Protein AF-A0A957QB02-F1 (afdb_monomer_lite)

pLDDT: mean 89.65, std 9.68, range [45.22, 98.06]

Secondary structure (DSSP, 8-state):
-EEEEEPGGGHHHHHHHHHHHHHS-THHHHS-EEEE-SGGGT--TT--HHHHHHHHHHTTPEEEE-----TTGGGSHHHHHHHH--TTPPPEEE-S-TT---

Structure (mmCIF, N/CA/C/O backbone):
data_AF-A0A957QB02-F1
#
_entry.id   AF-A0A957QB02-F1
#
loop_
_atom_site.group_PDB
_atom_site.id
_atom_site.type_symbol
_atom_site.label_atom_id
_atom_site.label_alt_id
_atom_site.label_comp_id
_atom_site.label_asym_id
_atom_site.label_entity_id
_atom_site.label_seq_id
_atom_site.pdbx_PDB_ins_code
_atom_site.Cartn_x
_atom_site.Cartn_y
_atom_site.Cartn_z
_atom_site.occupancy
_atom_site.B_iso_or_equiv
_atom_site.auth_seq_id
_atom_site.auth_comp_id
_atom_site.auth_asym_id
_atom_site.auth_atom_id
_atom_site.pdbx_PDB_model_num
ATOM 1 N N . MET A 1 1 ? -13.416 -4.863 3.322 1.00 86.06 1 MET A N 1
ATOM 2 C CA . MET A 1 1 ? -12.238 -4.472 4.120 1.00 86.06 1 MET A CA 1
ATOM 3 C C . MET A 1 1 ? -11.131 -4.077 3.160 1.00 86.06 1 MET A C 1
ATOM 5 O O . MET A 1 1 ? -10.889 -4.831 2.226 1.00 86.06 1 MET A O 1
ATOM 9 N N . ARG A 1 2 ? -10.538 -2.889 3.308 1.00 94.00 2 ARG A N 1
ATOM 10 C CA . ARG A 1 2 ? -9.456 -2.397 2.440 1.00 94.00 2 ARG A CA 1
ATOM 11 C C . ARG A 1 2 ? -8.111 -2.570 3.137 1.00 94.00 2 ARG A C 1
ATOM 13 O O . ARG A 1 2 ? -7.973 -2.166 4.283 1.00 94.00 2 ARG A O 1
ATOM 20 N N . ILE A 1 3 ? -7.120 -3.109 2.441 1.00 97.62 3 ILE A N 1
ATOM 21 C CA . ILE A 1 3 ? -5.750 -3.151 2.954 1.00 97.62 3 ILE A CA 1
ATOM 22 C C . ILE A 1 3 ? -5.003 -1.917 2.457 1.00 97.62 3 ILE A C 1
ATOM 24 O O . ILE A 1 3 ? -5.042 -1.591 1.267 1.00 97.62 3 ILE A O 1
ATOM 28 N N . ILE A 1 4 ? -4.352 -1.232 3.389 1.00 97.69 4 ILE A N 1
ATOM 29 C CA . ILE A 1 4 ? -3.401 -0.161 3.128 1.00 97.69 4 ILE A CA 1
ATOM 30 C C . ILE A 1 4 ? -2.012 -0.744 3.367 1.00 97.69 4 ILE A C 1
ATOM 32 O O . ILE A 1 4 ? -1.708 -1.150 4.487 1.00 97.69 4 ILE A O 1
ATOM 36 N N . LEU A 1 5 ? -1.183 -0.816 2.329 1.00 98.06 5 LEU A N 1
ATOM 37 C CA . LEU A 1 5 ? 0.208 -1.234 2.478 1.00 98.06 5 LEU A CA 1
ATOM 38 C C . LEU A 1 5 ? 1.057 0.008 2.740 1.00 98.06 5 LEU A C 1
ATOM 40 O O . LEU A 1 5 ? 1.125 0.894 1.887 1.00 98.06 5 LEU A O 1
ATOM 44 N N . SER A 1 6 ? 1.699 0.075 3.905 1.00 96.88 6 SER A N 1
ATOM 45 C CA . SER A 1 6 ? 2.732 1.076 4.148 1.00 96.88 6 SER A CA 1
ATOM 46 C C . SER A 1 6 ? 3.993 0.693 3.398 1.00 96.88 6 SER A C 1
ATOM 48 O O . SER A 1 6 ? 4.517 -0.407 3.556 1.00 96.88 6 SER A O 1
ATOM 50 N N . ASP A 1 7 ? 4.516 1.645 2.646 1.00 94.44 7 ASP A N 1
ATOM 51 C CA . ASP A 1 7 ? 5.894 1.634 2.195 1.00 94.44 7 ASP A CA 1
ATOM 52 C C . ASP A 1 7 ? 6.836 1.735 3.409 1.00 94.44 7 ASP A C 1
ATOM 54 O O . ASP A 1 7 ? 6.546 2.450 4.380 1.00 94.44 7 ASP A O 1
ATOM 58 N N . HIS A 1 8 ? 7.982 1.059 3.333 1.00 90.44 8 HIS A N 1
ATOM 59 C CA . HIS A 1 8 ? 9.017 1.053 4.365 1.00 90.44 8 HIS A CA 1
ATOM 60 C C . HIS A 1 8 ? 9.452 2.476 4.762 1.00 90.44 8 HIS A C 1
ATOM 62 O O . HIS A 1 8 ? 9.715 2.777 5.925 1.00 90.44 8 HIS A O 1
ATOM 68 N N . ASN A 1 9 ? 9.480 3.411 3.806 1.00 88.69 9 ASN A N 1
ATOM 69 C CA . ASN A 1 9 ? 9.972 4.769 4.054 1.00 88.69 9 ASN A CA 1
ATOM 70 C C . ASN A 1 9 ? 9.001 5.688 4.828 1.00 88.69 9 ASN A C 1
ATOM 72 O O . ASN A 1 9 ? 9.325 6.869 5.037 1.00 88.69 9 ASN A O 1
ATOM 76 N N . CYS A 1 10 ? 7.814 5.196 5.192 1.00 91.38 10 CYS A N 1
ATOM 77 C CA . CYS A 1 10 ? 6.826 5.939 5.970 1.00 91.38 10 CYS A CA 1
ATOM 78 C C . CYS A 1 10 ? 6.088 5.098 7.021 1.00 91.38 10 CYS A C 1
ATOM 80 O O . CYS A 1 10 ? 5.011 5.506 7.449 1.00 91.38 10 CYS A O 1
ATOM 82 N N . GLU A 1 11 ? 6.633 3.955 7.449 1.00 91.88 11 GLU A N 1
ATOM 83 C CA . GLU A 1 11 ? 5.950 3.053 8.393 1.00 91.88 11 GLU A CA 1
ATOM 84 C C . GLU A 1 11 ? 5.543 3.742 9.692 1.00 91.88 11 GLU A C 1
ATOM 86 O O . GLU A 1 11 ? 4.373 3.695 10.064 1.00 91.88 11 GLU A O 1
ATOM 91 N N . GLY A 1 12 ? 6.466 4.464 10.335 1.00 91.50 12 GLY A N 1
ATOM 92 C CA . GLY A 1 12 ? 6.150 5.217 11.550 1.00 91.50 12 GLY A CA 1
ATOM 93 C C . GLY A 1 12 ? 5.032 6.237 11.320 1.00 91.50 12 GLY A C 1
ATOM 94 O O . GLY A 1 12 ? 4.189 6.450 12.192 1.00 91.50 12 GLY A O 1
ATOM 95 N N . GLN A 1 13 ? 4.973 6.825 10.118 1.00 92.06 13 GLN A N 1
ATOM 96 C CA . GLN A 1 13 ? 3.913 7.757 9.773 1.00 92.06 13 GLN A CA 1
ATOM 97 C C . GLN A 1 13 ? 2.560 7.085 9.551 1.00 92.06 13 GLN A C 1
ATOM 99 O O . GLN A 1 13 ? 1.530 7.559 10.031 1.00 92.06 13 GLN A O 1
ATOM 104 N N . ALA A 1 14 ? 2.568 5.969 8.833 1.00 93.75 14 ALA A N 1
ATOM 105 C CA . ALA A 1 14 ? 1.384 5.170 8.596 1.00 93.75 14 ALA A CA 1
ATOM 106 C C . ALA A 1 14 ? 0.812 4.624 9.911 1.00 93.75 14 ALA A C 1
ATOM 108 O O . ALA A 1 14 ? -0.396 4.694 10.129 1.00 93.75 14 ALA A O 1
ATOM 109 N N . GLU A 1 15 ? 1.671 4.154 10.818 1.00 93.44 15 GLU A N 1
ATOM 110 C CA . GLU A 1 15 ? 1.272 3.671 12.139 1.00 93.44 15 GLU A CA 1
ATOM 111 C C . GLU A 1 15 ? 0.551 4.735 12.953 1.00 93.44 15 GLU A C 1
ATOM 113 O O . GLU A 1 15 ? -0.540 4.487 13.462 1.00 93.44 15 GLU A O 1
ATOM 118 N N . ALA A 1 16 ? 1.133 5.925 13.077 1.00 91.56 16 ALA A N 1
ATOM 119 C CA . ALA A 1 16 ? 0.522 6.977 13.871 1.00 91.56 16 ALA A CA 1
ATOM 120 C C . ALA A 1 16 ? -0.767 7.519 13.234 1.00 91.56 16 ALA A C 1
ATOM 122 O O . ALA A 1 16 ? -1.723 7.783 13.963 1.00 91.56 16 ALA A O 1
ATOM 123 N N . LEU A 1 17 ? -0.858 7.577 11.898 1.00 90.81 17 LEU A N 1
ATOM 124 C CA . LEU A 1 17 ? -2.126 7.844 11.212 1.00 90.81 17 LEU A CA 1
ATOM 125 C C . LEU A 1 17 ? -3.181 6.787 11.568 1.00 90.81 17 LEU A C 1
ATOM 127 O O . LEU A 1 17 ? -4.306 7.125 11.922 1.00 90.81 17 LEU A O 1
ATOM 131 N N . PHE A 1 18 ? -2.830 5.503 11.520 1.00 92.62 18 PHE A N 1
ATOM 132 C CA . PHE A 1 18 ? -3.769 4.435 11.857 1.00 92.62 1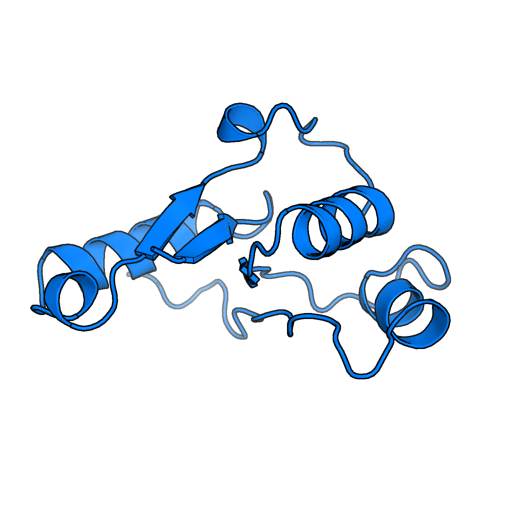8 PHE A CA 1
ATOM 133 C C . PHE A 1 18 ? -4.126 4.391 13.342 1.00 92.62 18 PHE A C 1
ATOM 135 O O . PHE A 1 18 ? -5.256 4.057 13.685 1.00 92.62 18 PHE A O 1
ATOM 142 N N . ASN A 1 19 ? -3.209 4.762 14.232 1.00 91.38 19 ASN A N 1
ATOM 143 C CA . ASN A 1 19 ? -3.509 4.921 15.650 1.00 91.38 19 ASN A CA 1
ATOM 144 C C . ASN A 1 19 ? -4.496 6.071 15.869 1.00 91.38 19 ASN A C 1
ATOM 146 O O . ASN A 1 19 ? -5.462 5.898 16.606 1.00 91.38 19 ASN A O 1
ATOM 150 N N . LEU A 1 20 ? -4.328 7.201 15.178 1.00 90.31 20 LEU A N 1
ATOM 151 C CA . LEU A 1 20 ? -5.303 8.292 15.203 1.00 90.31 20 LEU A CA 1
ATOM 152 C C . LEU A 1 20 ? -6.692 7.805 14.764 1.00 90.31 20 LEU A C 1
ATOM 154 O O . LEU A 1 20 ? -7.670 8.032 15.473 1.00 90.31 20 LEU A O 1
ATOM 158 N N . LEU A 1 21 ? -6.761 7.075 13.646 1.00 90.38 21 LEU A N 1
ATOM 159 C CA . LEU A 1 21 ? -8.014 6.525 13.120 1.00 90.38 21 LEU A CA 1
ATOM 160 C C . LEU A 1 21 ? -8.671 5.506 14.061 1.00 90.38 21 LEU A C 1
ATOM 162 O O . LEU A 1 21 ? -9.893 5.415 14.075 1.00 90.38 21 LEU A O 1
ATOM 166 N N . ARG A 1 22 ? -7.885 4.747 14.836 1.00 88.75 22 ARG A N 1
ATOM 167 C CA . ARG A 1 22 ? -8.389 3.783 15.831 1.00 88.75 22 ARG A CA 1
ATOM 168 C C . ARG A 1 22 ? -8.896 4.447 17.105 1.00 88.75 22 ARG A C 1
ATOM 170 O O . ARG A 1 22 ? -9.886 3.996 17.662 1.00 88.75 22 ARG A O 1
ATOM 177 N N . TYR A 1 23 ? -8.170 5.443 17.611 1.00 85.62 23 TYR A N 1
ATOM 178 C CA . TYR A 1 23 ? -8.369 5.940 18.976 1.00 85.62 23 TYR A CA 1
ATOM 179 C C . TYR A 1 23 ? -9.150 7.249 19.057 1.00 85.62 23 TYR A C 1
ATOM 181 O O . TYR A 1 23 ? -9.692 7.553 20.116 1.00 85.62 23 TYR A O 1
ATOM 189 N N . GLN A 1 24 ? -9.188 8.043 17.986 1.00 76.56 24 GLN A N 1
ATOM 190 C CA . GLN A 1 24 ? -9.828 9.364 18.003 1.00 76.56 24 GLN A CA 1
ATOM 191 C C . GLN A 1 24 ? -11.092 9.442 17.143 1.00 76.56 24 GLN A C 1
ATOM 193 O O . GLN A 1 24 ? -11.665 10.521 16.994 1.00 76.56 24 GLN A O 1
ATOM 198 N N . SER A 1 25 ? -11.534 8.326 16.563 1.00 68.69 25 SER A N 1
ATOM 199 C CA . SER A 1 25 ? -12.648 8.318 15.616 1.00 68.69 25 SER A CA 1
ATOM 200 C C . SER A 1 25 ? -13.214 6.928 15.361 1.00 68.69 25 SER A C 1
ATOM 202 O O . SER A 1 25 ? -12.456 5.967 15.302 1.00 68.69 25 SER A O 1
ATOM 204 N N . ASP A 1 26 ? -14.494 6.854 15.005 1.00 84.56 26 ASP A N 1
ATOM 205 C CA . ASP A 1 26 ? -15.146 5.620 14.536 1.00 84.56 26 ASP A CA 1
ATOM 206 C C . ASP A 1 26 ? -14.895 5.358 13.032 1.00 84.56 26 ASP A C 1
ATOM 208 O O . ASP A 1 26 ? -15.633 4.637 12.359 1.00 84.56 26 ASP A O 1
ATOM 212 N N . TRP A 1 27 ? -13.844 5.960 12.456 1.00 86.44 27 TRP A N 1
ATOM 213 C CA . TRP A 1 27 ? -13.547 5.880 11.020 1.00 86.44 27 TRP A CA 1
ATOM 214 C C . TRP A 1 27 ? -13.370 4.441 10.536 1.00 86.44 27 TRP A C 1
ATOM 216 O O . TRP A 1 27 ? -13.794 4.123 9.427 1.00 86.44 27 TRP A O 1
ATOM 226 N N . LEU A 1 28 ? -12.774 3.571 11.354 1.00 87.56 28 LEU A N 1
ATOM 227 C CA . LEU A 1 28 ? -12.573 2.165 10.995 1.00 87.56 28 LEU A CA 1
ATOM 228 C C . LEU A 1 28 ? -13.858 1.330 11.069 1.00 87.56 28 LEU A C 1
ATOM 230 O O . LEU A 1 28 ? -13.926 0.288 10.419 1.00 87.56 28 LEU A O 1
ATOM 234 N N . GLU A 1 29 ? -14.879 1.785 11.801 1.00 86.62 29 GLU A N 1
ATOM 235 C CA . GLU A 1 29 ? -16.210 1.168 11.775 1.00 86.62 29 GLU A CA 1
ATOM 236 C C . GLU A 1 29 ? -16.963 1.557 10.498 1.00 86.62 29 GLU A C 1
ATOM 238 O O . GLU A 1 29 ? -17.604 0.717 9.864 1.00 86.62 29 GLU A O 1
ATOM 243 N N . LEU A 1 30 ? -16.835 2.821 10.079 1.00 88.75 30 LEU A N 1
ATOM 244 C CA . LEU A 1 30 ? -17.465 3.345 8.863 1.00 88.75 30 LEU A CA 1
ATOM 245 C C . LEU A 1 30 ? -16.789 2.839 7.584 1.00 88.75 30 LEU A C 1
ATOM 247 O O . LEU A 1 30 ? -17.456 2.525 6.597 1.00 88.75 30 LEU A O 1
ATOM 251 N N . VAL A 1 31 ? -15.458 2.773 7.587 1.00 90.06 31 VAL A N 1
ATOM 252 C CA . VAL A 1 31 ? -14.650 2.320 6.455 1.00 90.06 31 VAL A CA 1
ATOM 253 C C . VAL A 1 31 ? -13.636 1.292 6.960 1.00 90.06 31 VAL A C 1
ATOM 255 O O . VAL A 1 31 ? -12.512 1.654 7.312 1.00 90.06 31 VAL A O 1
ATOM 258 N N . PRO A 1 32 ? -14.002 -0.006 6.967 1.00 91.38 32 PRO A N 1
ATOM 259 C CA . PRO A 1 32 ? -13.128 -1.060 7.464 1.00 91.38 32 PRO A CA 1
ATOM 260 C C . PRO A 1 32 ? -11.834 -1.140 6.659 1.00 91.38 32 PRO A C 1
ATOM 262 O O . PRO A 1 32 ? -11.835 -1.567 5.493 1.00 91.38 32 PRO A O 1
ATOM 265 N N . MET A 1 33 ? -10.729 -0.754 7.293 1.00 93.81 33 MET A N 1
ATOM 266 C CA . MET A 1 33 ? -9.395 -0.786 6.708 1.00 93.81 33 MET A CA 1
ATOM 267 C C . MET A 1 33 ? -8.342 -1.311 7.681 1.00 93.81 33 MET A C 1
ATOM 269 O O . MET A 1 33 ? -8.426 -1.115 8.891 1.00 93.81 33 MET A O 1
ATOM 273 N N . GLU A 1 34 ? -7.336 -1.970 7.122 1.00 95.38 34 GLU A N 1
ATOM 274 C CA . GLU A 1 34 ? -6.232 -2.592 7.844 1.00 95.38 34 GLU A CA 1
ATOM 275 C C . GLU A 1 34 ? -4.909 -2.053 7.301 1.00 95.38 34 GLU A C 1
ATOM 277 O O . GLU A 1 34 ? -4.732 -1.953 6.086 1.00 95.38 34 GLU A O 1
ATOM 282 N N . LEU A 1 35 ? -3.988 -1.707 8.199 1.00 97.00 35 LEU A N 1
ATOM 283 C CA . LEU A 1 35 ? -2.627 -1.333 7.834 1.00 97.00 35 LEU A CA 1
ATOM 284 C C . LEU A 1 35 ? -1.742 -2.576 7.828 1.00 97.00 35 LEU A C 1
ATOM 286 O O . LEU A 1 35 ? -1.655 -3.251 8.851 1.00 97.00 35 LEU A O 1
ATOM 290 N N . LYS A 1 36 ? -1.051 -2.812 6.714 1.00 97.69 36 LYS A N 1
ATOM 291 C CA . LYS A 1 36 ? -0.012 -3.835 6.573 1.00 97.69 36 LYS A CA 1
ATOM 292 C C . LYS A 1 36 ? 1.339 -3.213 6.253 1.00 97.69 36 LYS A C 1
ATOM 294 O O . LYS A 1 36 ? 1.414 -2.130 5.671 1.00 97.69 36 LYS A O 1
ATOM 299 N N . ARG A 1 37 ? 2.398 -3.929 6.605 1.00 96.75 37 ARG A N 1
ATOM 300 C CA . ARG A 1 37 ? 3.798 -3.658 6.264 1.00 96.75 37 ARG A CA 1
ATOM 301 C C . ARG A 1 37 ? 4.310 -4.716 5.299 1.00 96.75 37 ARG A C 1
ATOM 303 O O . ARG A 1 37 ? 3.612 -5.679 4.985 1.00 96.75 37 ARG A O 1
ATOM 310 N N . PHE A 1 38 ? 5.542 -4.547 4.837 1.00 96.69 38 PHE A N 1
ATOM 311 C CA . PHE A 1 38 ? 6.160 -5.473 3.889 1.00 96.69 38 PHE A CA 1
ATOM 312 C C . PHE A 1 38 ? 6.270 -6.894 4.456 1.00 96.69 38 PHE A C 1
ATOM 314 O O . PHE A 1 38 ? 5.889 -7.843 3.770 1.00 96.69 38 PHE A O 1
ATOM 321 N N . ASP A 1 39 ? 6.658 -7.034 5.725 1.00 96.19 39 ASP A N 1
ATOM 322 C CA . ASP A 1 39 ? 6.748 -8.338 6.394 1.00 96.19 39 ASP A CA 1
ATOM 323 C C . ASP A 1 39 ? 5.387 -9.058 6.470 1.00 96.19 39 ASP A C 1
ATOM 325 O O . ASP A 1 39 ? 5.326 -10.275 6.300 1.00 96.19 39 ASP A O 1
ATOM 329 N N . ASP A 1 40 ? 4.280 -8.319 6.620 1.00 97.06 40 ASP A N 1
ATOM 330 C CA . ASP A 1 40 ? 2.920 -8.885 6.672 1.00 97.06 40 ASP A CA 1
ATOM 331 C C . ASP A 1 40 ? 2.458 -9.477 5.328 1.00 97.06 40 ASP A C 1
ATOM 333 O O . ASP A 1 40 ? 1.453 -10.195 5.265 1.00 97.06 40 ASP A O 1
ATOM 337 N N . VAL A 1 41 ? 3.149 -9.135 4.236 1.00 96.25 41 VAL A N 1
ATOM 338 C CA . VAL A 1 41 ? 2.826 -9.560 2.865 1.00 96.25 41 VAL A CA 1
ATOM 339 C C . VAL A 1 41 ? 3.985 -10.293 2.180 1.00 96.25 41 VAL A C 1
ATOM 341 O O . VAL A 1 41 ? 3.896 -10.594 0.992 1.00 96.25 41 VAL A O 1
ATOM 344 N N . GLY A 1 42 ? 5.059 -10.606 2.915 1.00 95.50 42 GLY A N 1
ATOM 345 C CA . GLY A 1 42 ? 6.220 -11.337 2.401 1.00 95.50 42 GLY A CA 1
ATOM 346 C C . GLY A 1 42 ? 7.113 -10.538 1.443 1.00 95.50 42 GLY A C 1
ATOM 347 O O . GLY A 1 42 ? 7.838 -11.137 0.648 1.00 95.50 42 GLY A O 1
ATOM 348 N N . LEU A 1 43 ? 7.064 -9.204 1.490 1.00 95.75 43 LEU A N 1
ATOM 349 C CA . LEU A 1 43 ? 7.960 -8.335 0.725 1.00 95.75 43 LEU A CA 1
ATOM 350 C C . LEU A 1 43 ? 9.273 -8.103 1.476 1.00 95.75 43 LEU A C 1
ATOM 352 O O . LEU A 1 43 ? 9.293 -7.916 2.687 1.00 95.75 43 LEU A O 1
ATOM 356 N N . ALA A 1 44 ? 10.380 -8.053 0.737 1.00 94.62 44 ALA A N 1
ATOM 357 C CA . ALA A 1 44 ? 11.657 -7.617 1.290 1.00 94.62 44 ALA A CA 1
ATOM 358 C C . ALA A 1 44 ? 11.679 -6.089 1.458 1.00 94.62 44 ALA A C 1
ATOM 360 O O . ALA A 1 44 ? 11.236 -5.364 0.570 1.00 94.62 44 ALA A O 1
ATOM 361 N N . TYR A 1 45 ? 12.304 -5.584 2.524 1.00 90.06 45 TYR A N 1
ATOM 362 C CA . TYR A 1 45 ? 12.536 -4.142 2.728 1.00 90.06 45 TYR A CA 1
ATOM 363 C C . TYR A 1 45 ? 13.332 -3.463 1.603 1.00 90.06 45 TYR A C 1
ATOM 365 O O . TYR A 1 45 ? 13.278 -2.248 1.438 1.00 90.06 45 TYR A O 1
ATOM 373 N N . THR A 1 46 ? 14.079 -4.250 0.828 1.00 91.38 46 THR A N 1
ATOM 374 C CA . THR A 1 46 ? 14.850 -3.806 -0.340 1.00 91.38 46 THR A CA 1
ATOM 375 C C . THR A 1 46 ? 14.100 -3.995 -1.660 1.00 91.38 46 THR A C 1
ATOM 377 O O . THR A 1 46 ? 14.727 -3.927 -2.715 1.00 91.38 46 THR A O 1
ATOM 380 N N . ALA A 1 47 ? 12.805 -4.327 -1.632 1.00 91.75 47 ALA A N 1
ATOM 381 C CA . ALA A 1 47 ? 12.010 -4.481 -2.843 1.00 91.75 47 ALA A CA 1
ATOM 382 C C . ALA A 1 47 ? 11.953 -3.157 -3.618 1.00 91.75 47 ALA A C 1
ATOM 384 O O . ALA A 1 47 ? 11.735 -2.096 -3.037 1.00 91.75 47 ALA A O 1
ATOM 385 N N . ASP A 1 48 ? 12.143 -3.232 -4.935 1.00 91.12 48 ASP A N 1
ATOM 386 C CA . ASP A 1 48 ? 12.052 -2.062 -5.807 1.00 91.12 48 ASP A CA 1
ATOM 387 C C . ASP A 1 48 ? 10.607 -1.536 -5.881 1.00 91.12 48 ASP A C 1
ATOM 389 O O . ASP A 1 48 ? 9.649 -2.317 -5.856 1.00 91.12 48 ASP A O 1
ATOM 393 N N . ASP A 1 49 ? 10.455 -0.223 -6.096 1.00 91.12 49 ASP A N 1
ATOM 394 C CA . ASP A 1 49 ? 9.164 0.477 -6.232 1.00 91.12 49 ASP A CA 1
ATOM 395 C C . ASP A 1 49 ? 8.192 -0.242 -7.185 1.00 91.12 49 ASP A C 1
ATOM 397 O O . ASP A 1 49 ? 6.993 -0.333 -6.919 1.00 91.12 49 ASP A O 1
ATOM 401 N N . ARG A 1 50 ? 8.711 -0.799 -8.289 1.00 93.31 50 ARG A N 1
ATOM 402 C CA . ARG A 1 50 ? 7.921 -1.566 -9.262 1.00 93.31 50 ARG A CA 1
ATOM 403 C C . ARG A 1 50 ? 7.275 -2.800 -8.633 1.00 93.31 50 ARG A C 1
ATOM 405 O O . ARG A 1 50 ? 6.089 -3.027 -8.841 1.00 93.31 50 ARG A O 1
ATOM 412 N N . VAL A 1 51 ? 8.051 -3.593 -7.895 1.00 95.31 51 VAL A N 1
ATOM 413 C CA . VAL A 1 51 ? 7.583 -4.845 -7.279 1.00 95.31 51 VAL A CA 1
ATOM 414 C C . VAL A 1 51 ? 6.519 -4.533 -6.233 1.00 95.31 51 VAL A C 1
ATOM 416 O O . VAL A 1 51 ? 5.459 -5.155 -6.226 1.00 95.31 51 VAL A O 1
ATOM 419 N N . VAL A 1 52 ? 6.771 -3.518 -5.403 1.00 95.50 52 VAL A N 1
ATOM 420 C CA . VAL A 1 52 ? 5.823 -3.049 -4.385 1.00 95.50 52 VAL A CA 1
ATOM 421 C C . VAL A 1 52 ? 4.520 -2.575 -5.033 1.00 95.50 52 VAL A C 1
ATOM 423 O O . VAL A 1 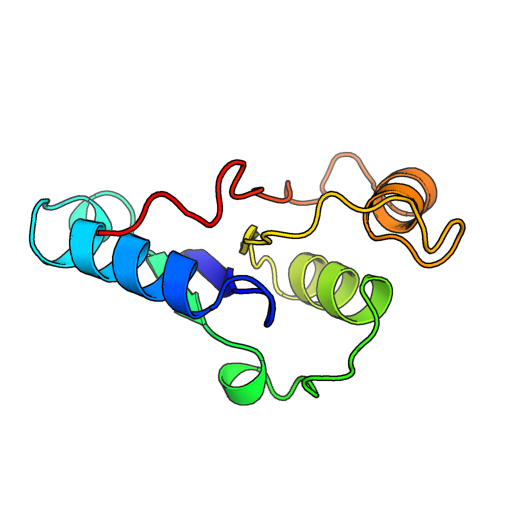52 ? 3.434 -2.980 -4.615 1.00 95.50 52 VAL A O 1
ATOM 426 N N . TRP A 1 53 ? 4.611 -1.741 -6.073 1.00 96.06 53 TRP A N 1
ATOM 427 C CA . TRP A 1 53 ? 3.438 -1.201 -6.755 1.00 96.06 53 TRP A CA 1
ATOM 428 C C . TRP A 1 53 ? 2.628 -2.287 -7.464 1.00 96.06 53 TRP A C 1
ATOM 430 O O . TRP A 1 53 ? 1.416 -2.340 -7.270 1.00 96.06 53 TRP A O 1
ATOM 440 N N . GLN A 1 54 ? 3.271 -3.180 -8.222 1.00 96.19 54 GLN A N 1
ATOM 441 C CA . GLN A 1 54 ? 2.584 -4.277 -8.914 1.00 96.19 54 GLN A CA 1
ATOM 442 C C . GLN A 1 54 ? 1.865 -5.202 -7.929 1.00 96.19 54 GLN A C 1
ATOM 444 O O . GLN A 1 54 ? 0.688 -5.491 -8.136 1.00 96.19 54 GLN A O 1
ATOM 449 N N . LEU A 1 55 ? 2.511 -5.568 -6.816 1.00 97.31 55 LEU A N 1
ATOM 450 C CA . LEU A 1 55 ? 1.865 -6.354 -5.764 1.00 97.31 55 LEU A CA 1
ATOM 451 C C . LEU A 1 55 ? 0.615 -5.648 -5.226 1.00 97.31 55 LEU A C 1
ATOM 453 O O . LEU A 1 55 ? -0.420 -6.286 -5.044 1.00 97.31 55 LEU A O 1
ATOM 457 N N . CYS A 1 56 ? 0.676 -4.331 -5.002 1.00 97.50 56 CYS A N 1
ATOM 458 C CA . CYS A 1 56 ? -0.491 -3.575 -4.549 1.00 97.50 56 CYS A CA 1
ATOM 459 C C . CYS A 1 56 ? -1.642 -3.626 -5.558 1.00 97.50 56 CYS A C 1
ATOM 461 O O . CYS A 1 56 ? -2.790 -3.806 -5.159 1.00 97.50 56 CYS A O 1
ATOM 463 N N . GLN A 1 57 ? -1.350 -3.510 -6.854 1.00 97.38 57 GLN A N 1
ATOM 464 C CA . GLN A 1 57 ? -2.376 -3.605 -7.893 1.00 97.38 57 GLN A CA 1
ATOM 465 C C . GLN A 1 57 ? -2.990 -5.012 -7.951 1.00 97.38 57 GLN A C 1
ATOM 467 O O . GLN A 1 57 ? -4.210 -5.150 -7.914 1.00 97.38 57 GLN A O 1
ATOM 472 N N . GLU A 1 58 ? -2.158 -6.057 -7.962 1.00 96.69 58 GLU A N 1
ATOM 473 C CA . GLU A 1 58 ? -2.592 -7.460 -8.029 1.00 96.69 58 GLU A CA 1
ATOM 474 C C . GLU A 1 58 ? -3.447 -7.870 -6.825 1.00 96.69 58 GLU A C 1
ATOM 476 O O . GLU A 1 58 ? -4.438 -8.582 -6.973 1.00 96.69 58 GLU A O 1
ATOM 481 N N . GLN A 1 59 ? -3.087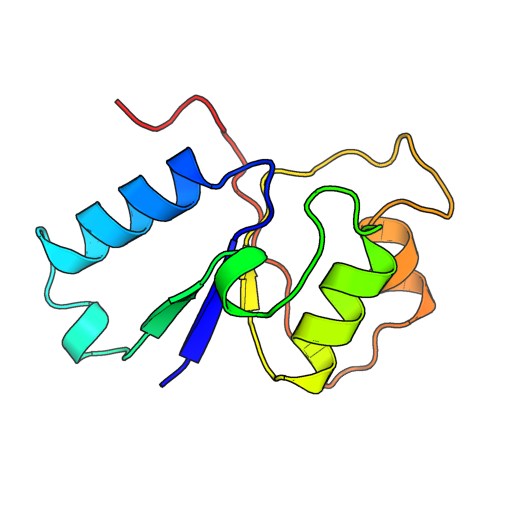 -7.398 -5.630 1.00 97.19 59 GLN A N 1
ATOM 482 C CA . GLN A 1 59 ? -3.783 -7.728 -4.385 1.00 97.19 59 GLN A CA 1
ATOM 483 C C . GLN A 1 59 ? -4.885 -6.721 -4.018 1.00 97.19 59 GLN A C 1
ATOM 485 O O . GLN A 1 59 ? -5.535 -6.857 -2.982 1.00 97.19 59 GLN A O 1
ATOM 490 N N . SER A 1 60 ? -5.122 -5.705 -4.856 1.00 96.31 60 SER A N 1
ATOM 491 C CA . SER A 1 60 ? -6.058 -4.606 -4.577 1.00 96.31 60 SER A CA 1
ATOM 492 C C . SER A 1 60 ? -5.764 -3.854 -3.264 1.00 96.31 60 SER A C 1
ATOM 494 O O . SER A 1 60 ? -6.676 -3.415 -2.550 1.00 96.31 60 SER A O 1
ATOM 496 N N . TYR A 1 61 ? -4.483 -3.696 -2.933 1.00 97.81 61 TYR A N 1
ATOM 497 C CA . TYR A 1 61 ? -4.018 -2.911 -1.793 1.00 97.81 61 TYR A CA 1
ATOM 498 C C . TYR A 1 61 ? -3.813 -1.456 -2.201 1.00 97.81 61 TYR A C 1
ATOM 500 O O . TYR A 1 61 ? -3.347 -1.151 -3.298 1.00 97.81 61 TYR A O 1
ATOM 508 N N . LEU A 1 62 ? -4.136 -0.537 -1.295 1.00 97.31 62 LEU A N 1
ATOM 509 C CA . LEU A 1 62 ? -3.815 0.869 -1.490 1.00 97.31 62 LEU A CA 1
ATOM 510 C C . LEU A 1 62 ? -2.409 1.13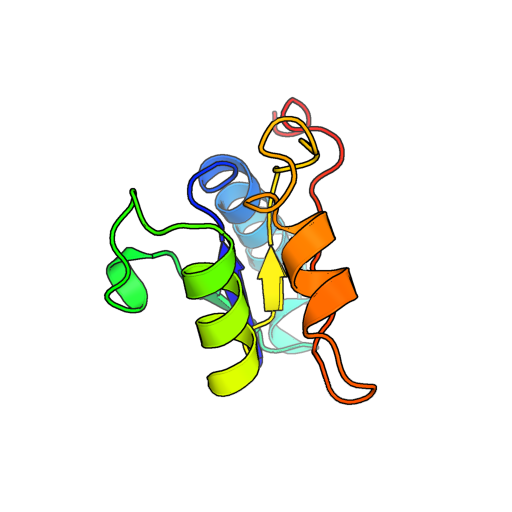5 -0.949 1.00 97.31 62 LEU A C 1
ATOM 512 O O . LEU A 1 62 ? -2.167 0.961 0.244 1.00 97.31 6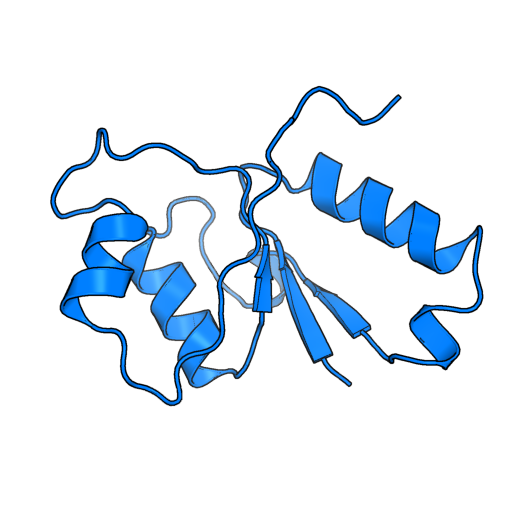2 LEU A O 1
ATOM 516 N N . LEU A 1 63 ? -1.492 1.556 -1.815 1.00 97.44 63 LEU A N 1
ATOM 517 C CA . LEU A 1 63 ? -0.132 1.891 -1.403 1.00 97.44 63 LEU A CA 1
ATOM 518 C C . LEU A 1 63 ? -0.115 3.258 -0.712 1.00 97.44 63 LEU A C 1
ATOM 520 O O . LEU A 1 63 ? -0.525 4.260 -1.302 1.00 97.44 63 LEU A O 1
ATOM 524 N N . LEU A 1 64 ? 0.396 3.298 0.516 1.00 96.44 64 LEU A N 1
ATOM 525 C CA . LEU A 1 64 ? 0.707 4.515 1.254 1.00 96.44 64 LEU A CA 1
ATOM 526 C C . LEU A 1 64 ? 2.223 4.687 1.291 1.00 96.44 64 LEU A C 1
ATOM 528 O O . LEU A 1 64 ? 2.925 3.860 1.862 1.00 96.44 64 LEU A O 1
ATOM 532 N N . THR A 1 65 ? 2.729 5.759 0.690 1.00 94.19 65 THR A N 1
ATOM 533 C CA . THR A 1 65 ? 4.168 6.024 0.599 1.00 94.19 65 THR A CA 1
ATOM 534 C C . THR A 1 65 ? 4.523 7.416 1.097 1.00 94.19 65 THR A C 1
ATOM 536 O O . THR A 1 65 ? 3.741 8.361 1.026 1.00 94.19 65 THR A O 1
ATOM 539 N N . GLY A 1 66 ? 5.745 7.580 1.585 1.00 89.25 66 GLY A N 1
ATOM 540 C CA . GLY A 1 66 ? 6.360 8.883 1.781 1.00 89.25 66 GLY A CA 1
ATOM 541 C C . GLY A 1 66 ? 7.302 9.278 0.637 1.00 89.25 66 GLY A C 1
ATOM 542 O O . GLY A 1 66 ? 7.913 10.351 0.707 1.00 89.25 66 GLY A O 1
ATOM 543 N N . ASN A 1 67 ? 7.476 8.420 -0.374 1.00 80.81 67 ASN A N 1
ATOM 544 C CA . ASN A 1 67 ? 8.370 8.655 -1.498 1.00 80.81 67 ASN A CA 1
ATOM 545 C C . ASN A 1 67 ? 7.777 9.707 -2.444 1.00 80.81 67 ASN A C 1
ATOM 547 O O . ASN A 1 67 ? 6.644 9.603 -2.904 1.00 80.81 67 ASN A O 1
ATOM 551 N N . ARG A 1 68 ? 8.568 10.744 -2.720 1.00 70.50 68 ARG A N 1
ATOM 552 C CA . ARG A 1 68 ? 8.291 11.787 -3.725 1.00 70.50 68 ARG A CA 1
ATOM 553 C C . ARG A 1 68 ? 9.441 11.940 -4.712 1.00 70.50 68 ARG A C 1
ATOM 555 O O . ARG A 1 68 ? 9.491 12.896 -5.478 1.00 70.50 68 ARG A O 1
ATOM 562 N N . SER A 1 69 ? 10.423 11.054 -4.615 1.00 71.94 69 SER A N 1
ATOM 563 C CA . SER A 1 69 ? 11.636 11.125 -5.400 1.00 71.94 69 SER A CA 1
ATOM 564 C C . SER A 1 69 ? 11.372 10.620 -6.811 1.00 71.94 69 SER A C 1
ATOM 566 O O . SER A 1 69 ? 10.881 9.515 -7.009 1.00 71.94 69 SER A O 1
ATOM 568 N N . THR A 1 70 ? 11.789 11.412 -7.790 1.00 71.19 70 THR A N 1
ATOM 569 C CA . THR A 1 70 ? 11.952 10.986 -9.186 1.00 71.19 70 THR A CA 1
ATOM 570 C C . THR A 1 70 ? 13.410 10.685 -9.520 1.00 71.19 70 THR A C 1
ATOM 572 O O . THR A 1 70 ? 13.744 10.405 -10.670 1.00 71.19 70 THR A O 1
ATOM 575 N N . LYS A 1 71 ? 14.304 10.757 -8.521 1.00 71.44 71 LYS A N 1
ATOM 576 C CA . LYS A 1 71 ? 15.762 10.697 -8.713 1.00 71.44 71 LYS A CA 1
ATOM 577 C C . LYS A 1 71 ? 16.231 9.372 -9.309 1.00 71.44 71 LYS A C 1
ATOM 579 O O . LYS A 1 71 ? 17.255 9.350 -9.981 1.00 71.44 71 LYS A O 1
ATOM 584 N N . ASP A 1 72 ? 15.456 8.309 -9.123 1.00 75.38 72 ASP A N 1
ATOM 585 C CA . ASP A 1 72 ? 15.758 6.971 -9.633 1.00 75.38 72 ASP A CA 1
ATOM 586 C C . ASP A 1 72 ? 15.299 6.766 -11.090 1.00 75.38 72 ASP A C 1
ATOM 588 O O . ASP A 1 72 ? 15.425 5.674 -11.650 1.00 75.38 72 ASP A O 1
ATOM 592 N N . GLY A 1 73 ? 14.783 7.823 -11.735 1.00 84.75 73 GLY A N 1
ATOM 593 C CA . GLY A 1 73 ? 14.447 7.852 -13.156 1.00 84.75 73 GLY A CA 1
ATOM 594 C C . GLY A 1 73 ? 13.480 6.734 -13.531 1.00 84.75 73 GLY A C 1
ATOM 595 O O . GLY A 1 73 ? 12.378 6.659 -12.992 1.00 84.75 73 GLY A O 1
ATOM 596 N N . ILE A 1 74 ? 13.915 5.835 -14.418 1.00 83.31 74 ILE A N 1
ATOM 597 C CA . ILE A 1 74 ? 13.132 4.671 -14.862 1.00 83.31 74 ILE A CA 1
ATOM 598 C C . ILE A 1 74 ? 12.734 3.736 -13.714 1.00 83.31 74 ILE A C 1
ATOM 600 O O . ILE A 1 74 ? 11.744 3.025 -13.822 1.00 83.31 74 ILE A O 1
ATOM 604 N N . LYS A 1 75 ? 13.472 3.732 -12.600 1.00 82.50 75 LYS A N 1
ATOM 605 C CA . LYS A 1 75 ? 13.152 2.911 -11.426 1.00 82.50 75 LYS A CA 1
ATOM 606 C C . LYS A 1 75 ? 12.217 3.600 -10.435 1.00 82.50 75 LYS A C 1
ATOM 608 O O . LYS A 1 75 ? 11.746 2.937 -9.522 1.00 82.50 75 LYS A O 1
ATOM 613 N N . SER A 1 76 ? 11.950 4.895 -10.608 1.00 87.56 76 SER A N 1
ATOM 614 C CA . SER A 1 76 ? 11.068 5.627 -9.698 1.00 87.56 76 SER A CA 1
ATOM 615 C C . SER A 1 76 ? 9.630 5.124 -9.787 1.00 87.56 76 SER A C 1
ATOM 617 O O . SER A 1 76 ? 9.130 4.833 -10.878 1.00 87.56 76 SER A O 1
ATOM 619 N N . LEU A 1 77 ? 8.938 5.104 -8.648 1.00 90.75 77 LEU A N 1
ATOM 620 C CA . LEU A 1 77 ? 7.510 4.799 -8.575 1.00 90.75 77 LEU A CA 1
ATOM 621 C C . LEU A 1 77 ? 6.669 5.623 -9.566 1.00 90.75 77 LEU A C 1
ATOM 623 O O . LEU A 1 77 ? 5.784 5.076 -10.218 1.00 90.75 77 LEU A O 1
ATOM 627 N N . GLU A 1 78 ? 6.964 6.918 -9.734 1.00 91.69 78 GLU A N 1
ATOM 628 C CA . GLU A 1 78 ? 6.270 7.778 -10.707 1.00 91.69 78 GLU A CA 1
ATOM 629 C C . GLU A 1 78 ? 6.396 7.239 -12.133 1.00 91.69 78 GLU A C 1
ATOM 631 O O . GLU A 1 78 ? 5.400 7.168 -12.856 1.00 91.69 78 GLU A O 1
ATOM 636 N N . TYR A 1 79 ? 7.613 6.871 -12.544 1.00 91.38 79 TYR A N 1
ATOM 637 C CA . TYR A 1 79 ? 7.839 6.328 -13.877 1.00 91.38 79 TYR A CA 1
ATOM 638 C C . TYR A 1 79 ? 7.072 5.020 -14.064 1.00 91.38 79 TYR A C 1
ATOM 640 O O . TYR A 1 79 ? 6.382 4.865 -15.065 1.00 91.38 79 TYR A O 1
ATOM 648 N N . GLN A 1 80 ? 7.141 4.113 -13.085 1.00 91.56 80 GLN A N 1
ATOM 649 C CA . GLN A 1 80 ? 6.449 2.822 -13.142 1.00 91.56 80 GLN A CA 1
ATOM 650 C C . GLN A 1 80 ? 4.933 2.994 -13.271 1.00 91.56 80 GLN A C 1
ATOM 652 O O . GLN A 1 80 ? 4.314 2.340 -14.104 1.00 91.56 80 GLN A O 1
ATOM 657 N N . ILE A 1 81 ? 4.340 3.925 -12.517 1.00 93.19 81 ILE A N 1
ATOM 658 C CA . ILE A 1 81 ? 2.916 4.255 -12.641 1.00 93.19 81 ILE A CA 1
ATOM 659 C C . ILE A 1 81 ? 2.616 4.797 -14.042 1.00 93.19 81 ILE A C 1
ATOM 661 O O . ILE A 1 81 ? 1.659 4.363 -14.666 1.00 93.19 81 ILE A O 1
ATOM 665 N N . ARG A 1 82 ? 3.419 5.724 -14.573 1.00 92.81 82 ARG A N 1
ATOM 666 C CA . ARG A 1 82 ? 3.174 6.282 -15.915 1.00 92.81 82 ARG A CA 1
ATOM 667 C C . ARG A 1 82 ? 3.299 5.256 -17.038 1.00 92.81 82 ARG A C 1
ATOM 669 O O . ARG A 1 82 ? 2.573 5.367 -18.019 1.00 92.81 82 ARG A O 1
ATOM 676 N N . ASP A 1 83 ? 4.229 4.319 -16.904 1.00 94.12 83 ASP A N 1
ATOM 677 C CA . ASP A 1 83 ? 4.518 3.302 -17.915 1.00 94.12 83 ASP A CA 1
ATOM 678 C C . ASP A 1 83 ? 3.498 2.153 -17.890 1.00 94.12 83 ASP A C 1
ATOM 680 O O . ASP A 1 83 ? 3.115 1.637 -18.937 1.00 94.12 83 ASP A O 1
ATOM 684 N N . LEU A 1 84 ? 3.029 1.765 -16.698 1.00 93.62 84 LEU A N 1
ATOM 685 C CA . LEU A 1 84 ? 2.258 0.533 -16.500 1.00 93.62 84 LEU A CA 1
ATOM 686 C C . LEU A 1 84 ? 0.796 0.752 -16.082 1.00 93.62 84 LEU A C 1
ATOM 688 O O . LEU A 1 84 ? 0.034 -0.216 -16.065 1.00 93.62 84 LEU A O 1
ATOM 692 N N . ALA A 1 85 ? 0.386 1.966 -15.696 1.00 94.44 85 ALA A N 1
ATOM 693 C CA . ALA A 1 85 ? -0.971 2.184 -15.201 1.00 94.44 85 ALA A CA 1
ATOM 694 C C . ALA A 1 85 ? -2.030 1.991 -16.292 1.00 94.44 85 ALA A C 1
ATOM 696 O O . ALA A 1 85 ? -1.911 2.452 -17.427 1.00 94.44 85 ALA A O 1
ATOM 697 N N . THR A 1 86 ? -3.126 1.367 -15.881 1.00 95.19 86 THR A N 1
ATOM 698 C CA . THR A 1 86 ? -4.379 1.271 -16.629 1.00 95.19 86 THR A CA 1
ATOM 699 C C . THR A 1 86 ? -5.470 2.043 -15.876 1.00 95.19 86 THR A C 1
ATOM 701 O O . THR A 1 86 ? -5.271 2.378 -14.704 1.00 95.19 86 THR A O 1
ATOM 704 N N . PRO A 1 87 ? -6.629 2.335 -16.496 1.00 95.44 87 PRO A N 1
ATOM 705 C CA . PRO A 1 87 ? -7.731 3.019 -15.812 1.00 95.44 87 PRO A CA 1
ATOM 706 C C . PRO A 1 87 ? -8.238 2.313 -14.545 1.00 95.44 87 PRO A C 1
ATOM 708 O O . PRO A 1 87 ? -8.808 2.972 -13.680 1.00 95.44 87 PRO A O 1
ATOM 711 N N . ASP A 1 88 ? -8.008 1.003 -14.427 1.00 94.94 88 ASP A N 1
ATOM 712 C CA . ASP A 1 88 ? -8.444 0.189 -13.289 1.00 94.94 88 ASP A CA 1
ATOM 713 C C . ASP A 1 88 ? -7.420 0.157 -12.141 1.00 94.94 88 ASP A C 1
ATOM 715 O O . ASP A 1 88 ? -7.697 -0.394 -11.073 1.00 94.94 88 ASP A O 1
ATOM 719 N N . CYS A 1 89 ? -6.232 0.742 -12.332 1.00 96.94 89 CYS A N 1
ATOM 720 C CA . CYS A 1 89 ? -5.211 0.780 -11.294 1.00 96.94 89 CYS A CA 1
ATOM 721 C C . CYS A 1 89 ? -5.659 1.617 -10.087 1.00 96.94 89 CYS A C 1
ATOM 723 O O . CYS A 1 89 ? -6.180 2.727 -10.207 1.00 96.94 89 CYS A O 1
ATOM 725 N N . LEU A 1 90 ? -5.376 1.102 -8.893 1.00 96.69 90 LEU A N 1
ATOM 726 C CA . LEU A 1 90 ? -5.571 1.805 -7.639 1.00 96.69 90 LEU A CA 1
ATOM 727 C C . LEU A 1 90 ? -4.595 2.981 -7.506 1.00 96.69 90 LEU A C 1
ATOM 729 O O . LEU A 1 90 ? -3.416 2.855 -7.866 1.00 96.69 90 LEU A O 1
ATOM 733 N N . PRO A 1 91 ? -5.051 4.104 -6.924 1.00 95.44 91 PRO A N 1
ATOM 734 C CA . PRO A 1 91 ? -4.190 5.248 -6.689 1.00 95.44 91 PRO A CA 1
ATOM 735 C C . PRO A 1 91 ? -3.133 4.944 -5.622 1.00 95.44 91 PRO A C 1
ATOM 737 O O . PRO A 1 91 ? -3.307 4.079 -4.764 1.00 95.44 91 PRO A O 1
ATOM 740 N N . VAL A 1 92 ? -2.050 5.715 -5.646 1.00 95.44 92 VAL A N 1
ATOM 741 C CA . VAL A 1 92 ? -1.050 5.746 -4.575 1.00 95.44 92 VAL A CA 1
ATOM 742 C C . VAL A 1 92 ? -1.310 6.968 -3.701 1.00 95.44 92 VAL A C 1
ATOM 744 O O . VAL A 1 92 ? -1.517 8.069 -4.212 1.00 95.44 92 VAL A O 1
ATOM 747 N N . LEU A 1 93 ? -1.300 6.783 -2.382 1.00 94.50 93 LEU A N 1
ATOM 748 C CA . LEU A 1 93 ? -1.415 7.866 -1.412 1.00 94.50 93 LEU A CA 1
ATOM 749 C C . LEU A 1 93 ? -0.027 8.291 -0.939 1.00 94.50 93 LEU A C 1
ATOM 751 O O . LEU A 1 93 ? 0.756 7.460 -0.483 1.00 94.50 93 LEU A O 1
ATOM 755 N N . THR A 1 94 ? 0.268 9.589 -1.000 1.00 92.44 94 THR A N 1
ATOM 756 C CA . THR A 1 94 ? 1.570 10.120 -0.580 1.00 92.44 94 THR A CA 1
ATOM 757 C C . THR A 1 94 ? 1.465 10.977 0.678 1.00 92.44 94 THR A C 1
ATOM 759 O O . THR A 1 94 ? 0.748 11.978 0.701 1.00 92.44 94 THR A O 1
ATOM 762 N N . ILE A 1 95 ? 2.261 10.660 1.702 1.00 90.38 95 ILE A N 1
ATOM 763 C CA . ILE A 1 95 ? 2.445 11.519 2.876 1.00 90.38 95 ILE A CA 1
ATOM 764 C C . ILE A 1 95 ? 3.376 12.681 2.504 1.00 90.38 95 ILE A C 1
ATOM 766 O O . ILE A 1 95 ? 4.606 12.572 2.449 1.00 90.38 95 ILE A O 1
ATOM 770 N N . GLY A 1 96 ? 2.752 13.831 2.247 1.00 85.38 96 GLY A N 1
ATOM 771 C CA . GLY A 1 96 ? 3.404 15.070 1.821 1.00 85.38 96 GLY A CA 1
ATOM 772 C C . GLY A 1 96 ? 4.249 15.770 2.895 1.00 85.38 96 GLY A C 1
ATOM 773 O O . GLY A 1 96 ? 5.007 16.688 2.578 1.00 85.38 96 GLY A O 1
ATOM 774 N N . ASN A 1 97 ? 4.203 15.349 4.156 1.00 81.69 97 ASN A N 1
ATOM 775 C CA . ASN A 1 97 ? 5.111 15.847 5.186 1.00 81.69 97 ASN A CA 1
ATOM 776 C C . ASN A 1 97 ? 5.432 14.742 6.192 1.00 81.69 97 ASN A C 1
ATOM 778 O O . ASN A 1 97 ? 4.584 14.364 6.994 1.00 81.69 97 ASN A O 1
ATOM 782 N N . LYS A 1 98 ? 6.670 14.240 6.155 1.00 71.62 98 LYS A N 1
ATOM 783 C CA . LYS A 1 98 ? 7.122 13.170 7.055 1.00 71.62 98 LYS A CA 1
ATOM 784 C C . LYS A 1 98 ? 7.350 13.652 8.491 1.00 71.62 98 LYS A C 1
ATOM 786 O O . LYS A 1 98 ? 7.433 12.821 9.388 1.00 71.62 98 LYS A O 1
ATOM 791 N N . THR A 1 99 ? 7.436 14.965 8.703 1.00 69.56 99 THR A N 1
ATOM 792 C CA . THR A 1 99 ? 7.661 15.597 10.012 1.00 69.56 99 THR A CA 1
ATOM 793 C C . THR A 1 99 ? 6.359 15.808 10.789 1.00 69.56 99 THR A C 1
ATOM 795 O O . THR A 1 99 ? 6.392 16.122 11.972 1.00 69.56 99 THR A O 1
ATOM 798 N N . CYS A 1 100 ? 5.201 15.660 10.141 1.00 56.12 100 CYS A N 1
ATOM 799 C CA . CYS A 1 100 ? 3.898 15.887 10.761 1.00 56.12 100 CYS A CA 1
ATOM 800 C C .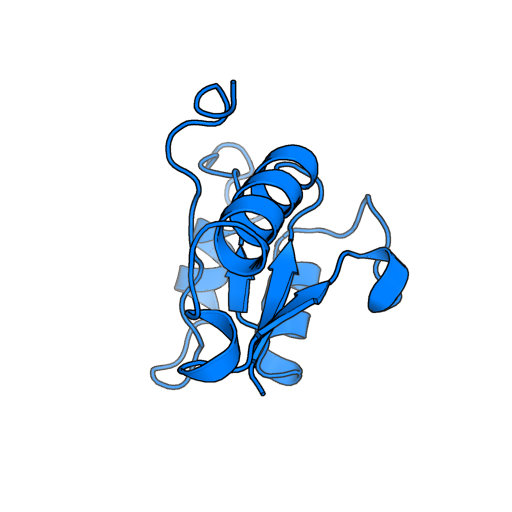 CYS A 1 100 ? 3.394 14.650 11.502 1.00 56.12 100 CYS A C 1
ATOM 802 O O . CYS A 1 100 ? 2.313 14.183 11.179 1.00 56.12 100 CYS A O 1
ATOM 804 N N . ILE A 1 101 ? 4.150 14.135 12.473 1.00 55.19 101 ILE A N 1
ATOM 805 C CA . ILE A 1 101 ? 3.611 13.296 13.550 1.00 55.19 101 ILE A CA 1
ATOM 806 C C . ILE A 1 101 ? 4.370 13.667 14.818 1.00 55.19 101 ILE A C 1
ATOM 808 O O . ILE A 1 101 ? 5.580 13.461 14.896 1.00 55.19 101 ILE A O 1
ATOM 812 N N . ALA A 1 102 ? 3.645 14.305 15.734 1.00 45.22 102 ALA A N 1
ATOM 813 C CA . ALA A 1 102 ? 4.096 14.677 17.069 1.00 45.22 102 ALA A CA 1
ATOM 814 C C . ALA A 1 102 ? 3.788 13.552 18.060 1.00 45.22 102 ALA A C 1
ATOM 816 O O . ALA A 1 102 ? 2.740 12.891 17.869 1.00 45.22 102 ALA A O 1
#

Radius of gyration: 13.8 Å; chains: 1; bounding box: 33×27×37 Å

Sequence (102 aa):
MRIILSDHNCEGQAEALFNLLRYQSDWLELVPMELKRFDDVGLAYTADDRVVWQLCQEQSYLLLTGNRSTKDGIKSLEYQIRDLATPDCLPVLTIGNKTCIA

Foldseek 3Di:
DAEEEEQPQQPVVVVLVVVCPVPVHCNCVVPPYDYDYCVNVVHDNPDFLLVVQVVCQVVVHAYEYQDPDCPVPCRDNVNNCVVPPDPSRHDHHHDPDSPPDD